Protein AF-A0A2I0K601-F1 (afdb_monomer)

InterPro domains:
  IPR025799 Protein arginine N-methyltransferase [PS51678] (1-122)
  IPR025799 Protein arginine N-methyltransferase [PTHR11006] (2-117)
  IPR029063 S-adenosyl-L-methionine-dependent methyltransferase superfamily [G3DSA:3.40.50.150] (1-112)
  IPR029063 S-adenosyl-L-methionine-dependent methyltransferase superfamily [SSF53335] (7-116)

Nearest PDB structures (foldseek):
  4c04-assembly1_A  TM=9.903E-01  e=2.722E-17  Mus musculus
  4c06-assembly1_A-2  TM=9.880E-01  e=5.691E-17  Mus musculus
  5lv4-assembly1_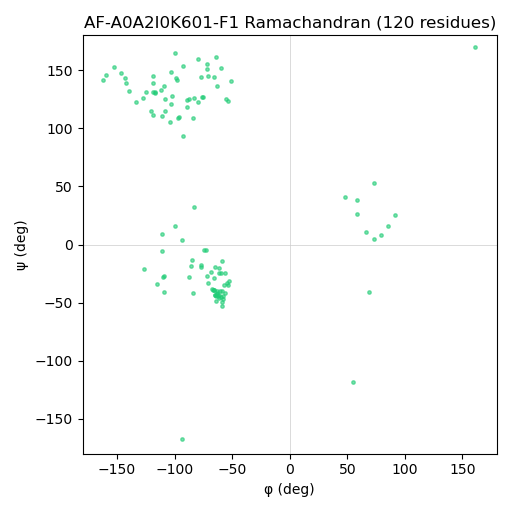A-2  TM=9.783E-01  e=5.691E-17  Mus musculus
  5wcf-assembly1_A  TM=9.892E-01  e=1.041E-16  Homo sapiens
  5lv5-assembly1_A  TM=9.827E-01  e=1.361E-16  Mus musculus

Radius of gyration: 14.57 Å; Cα contacts (8 Å, |Δi|>4): 232; chains: 1; bounding box: 30×32×50 Å

Structure (mmCIF, N/CA/C/O backbone):
data_AF-A0A2I0K601-F1
#
_entry.id   AF-A0A2I0K601-F1
#
loop_
_atom_site.group_PDB
_atom_site.id
_atom_site.type_symbol
_atom_site.label_atom_id
_atom_site.label_alt_id
_atom_site.label_comp_id
_atom_site.label_asym_id
_atom_site.label_entity_id
_atom_site.label_seq_id
_atom_site.pdbx_PDB_ins_code
_atom_site.Cartn_x
_atom_site.Cartn_y
_atom_site.Cartn_z
_atom_site.occupancy
_atom_site.B_iso_or_equiv
_atom_site.auth_seq_id
_atom_site.auth_comp_id
_atom_site.auth_asym_id
_atom_site.auth_atom_id
_atom_site.pdbx_PDB_model_num
ATOM 1 N N . MET A 1 1 ? -8.124 19.462 0.605 1.00 60.28 1 MET A N 1
ATOM 2 C CA . MET A 1 1 ? -7.322 18.505 -0.184 1.00 60.28 1 MET A CA 1
ATOM 3 C C . MET A 1 1 ? -8.154 18.131 -1.412 1.00 60.28 1 MET A C 1
ATOM 5 O O . MET A 1 1 ? -9.307 17.758 -1.230 1.00 60.28 1 MET A O 1
ATOM 9 N N . GLN A 1 2 ? -7.676 18.342 -2.644 1.00 75.69 2 GLN A N 1
ATOM 10 C CA . GLN A 1 2 ? -8.432 17.912 -3.837 1.00 75.69 2 GLN A CA 1
ATOM 11 C C . GLN A 1 2 ? -8.517 16.375 -3.852 1.00 75.69 2 GLN A C 1
ATOM 13 O O . GLN A 1 2 ? -7.579 15.718 -3.413 1.00 75.69 2 GLN A O 1
ATOM 18 N N . HIS A 1 3 ? -9.640 15.806 -4.308 1.00 87.25 3 HIS A N 1
ATOM 19 C CA . HIS A 1 3 ? -9.835 14.353 -4.490 1.00 87.25 3 HIS A CA 1
ATOM 20 C C . HIS A 1 3 ? -9.857 13.472 -3.223 1.00 87.25 3 HIS A C 1
ATOM 22 O O . HIS A 1 3 ? -9.914 12.249 -3.325 1.00 87.25 3 HIS A O 1
ATOM 28 N N . GLN A 1 4 ? -9.929 14.074 -2.032 1.00 90.50 4 GLN A N 1
ATOM 29 C CA . GLN A 1 4 ? -9.999 13.364 -0.746 1.00 90.50 4 GLN A CA 1
ATOM 30 C C . GLN A 1 4 ? -11.120 12.310 -0.673 1.00 90.50 4 GLN A C 1
ATOM 32 O O . GLN A 1 4 ? -10.966 11.277 -0.026 1.00 90.50 4 GLN A O 1
ATOM 37 N N . SER A 1 5 ? -12.235 12.537 -1.371 1.00 94.94 5 SER A N 1
ATOM 38 C CA . SER A 1 5 ? -13.389 11.632 -1.405 1.00 94.94 5 SER A CA 1
ATOM 39 C C . SER A 1 5 ? -13.088 10.237 -1.963 1.00 94.94 5 SER A C 1
ATOM 41 O O . SER A 1 5 ? -13.855 9.318 -1.698 1.00 94.94 5 SER A O 1
ATOM 43 N N . TYR A 1 6 ? -12.003 10.058 -2.725 1.00 95.12 6 TYR A N 1
ATOM 44 C CA . TYR A 1 6 ? -11.604 8.733 -3.212 1.00 95.12 6 TYR A CA 1
ATOM 45 C C . TYR A 1 6 ? -10.935 7.871 -2.135 1.00 95.12 6 TYR A C 1
ATOM 47 O O . TYR A 1 6 ? -10.877 6.657 -2.29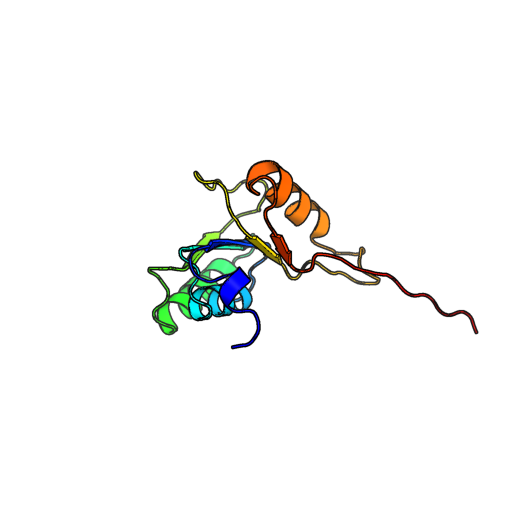8 1.00 95.12 6 TYR A O 1
ATOM 55 N N . ILE A 1 7 ? -10.461 8.479 -1.043 1.00 97.94 7 ILE A N 1
ATOM 56 C CA . ILE A 1 7 ? -9.734 7.799 0.037 1.00 97.94 7 ILE A CA 1
ATOM 57 C C . ILE A 1 7 ? -10.506 7.840 1.362 1.00 97.94 7 ILE A C 1
ATOM 59 O O . ILE A 1 7 ? -10.455 6.887 2.137 1.00 97.94 7 ILE A O 1
ATOM 63 N N . ALA A 1 8 ? -11.246 8.917 1.632 1.00 98.12 8 ALA A N 1
ATOM 64 C CA . ALA A 1 8 ? -11.975 9.081 2.884 1.00 98.12 8 ALA A CA 1
ATOM 65 C C . ALA A 1 8 ? -12.922 7.895 3.164 1.00 98.12 8 ALA A C 1
ATOM 67 O O . ALA A 1 8 ? -13.766 7.539 2.340 1.00 98.12 8 ALA A O 1
ATOM 68 N N . GLY A 1 9 ? -12.776 7.275 4.337 1.00 98.25 9 GLY A N 1
ATOM 69 C CA . GLY A 1 9 ? -13.554 6.116 4.776 1.00 98.25 9 GLY A CA 1
ATOM 70 C C . GLY A 1 9 ? -13.209 4.791 4.084 1.00 98.25 9 GLY A C 1
ATOM 71 O O . GLY A 1 9 ? -13.888 3.795 4.339 1.00 98.25 9 GLY A O 1
ATOM 72 N N . LYS A 1 10 ? -12.182 4.752 3.227 1.00 98.62 10 LYS A N 1
ATOM 73 C CA . LYS A 1 10 ? -11.768 3.562 2.468 1.00 98.62 10 LYS A CA 1
ATOM 74 C C . LYS A 1 10 ? -10.689 2.752 3.177 1.00 98.62 10 LYS A C 1
ATOM 76 O O . LYS A 1 10 ? -9.913 3.297 3.962 1.00 98.62 10 LYS A O 1
ATOM 81 N N . VAL A 1 11 ? -10.648 1.455 2.890 1.00 98.81 11 VAL A N 1
ATOM 82 C CA . VAL A 1 11 ? -9.532 0.572 3.245 1.00 98.81 11 VAL A CA 1
ATOM 83 C C . VAL A 1 11 ? -8.530 0.597 2.095 1.00 98.81 11 VAL A C 1
ATOM 85 O O . VAL A 1 11 ? -8.899 0.345 0.946 1.00 98.81 11 VAL A O 1
ATOM 88 N N . VAL A 1 12 ? -7.280 0.929 2.401 1.00 98.88 12 VAL A N 1
ATOM 89 C CA . VAL A 1 12 ? -6.209 1.131 1.420 1.00 98.88 12 VAL A CA 1
ATOM 90 C C . VAL A 1 12 ? -5.082 0.135 1.671 1.00 98.88 12 VAL A C 1
ATOM 92 O O . VAL A 1 12 ? -4.774 -0.160 2.825 1.00 98.88 12 VAL A O 1
ATOM 95 N N . VAL A 1 13 ? -4.434 -0.345 0.613 1.00 98.81 13 VAL A N 1
ATOM 96 C CA . VAL A 1 13 ? -3.122 -0.999 0.705 1.00 98.81 13 VAL A CA 1
ATOM 97 C C . VAL A 1 13 ? -2.085 -0.193 -0.073 1.00 98.81 13 VAL A C 1
ATOM 99 O O . VAL A 1 13 ? -2.330 0.207 -1.211 1.00 98.81 13 VAL A O 1
ATOM 102 N N . ASP A 1 14 ? -0.953 0.066 0.570 1.00 98.81 14 ASP A N 1
ATOM 103 C CA . ASP A 1 14 ? 0.229 0.728 0.025 1.00 98.81 14 ASP A CA 1
ATOM 104 C C . ASP A 1 14 ? 1.294 -0.342 -0.242 1.00 98.81 14 ASP A C 1
ATOM 106 O O . ASP A 1 14 ? 1.859 -0.920 0.691 1.00 98.81 14 ASP A O 1
ATOM 110 N N . VAL A 1 15 ? 1.484 -0.676 -1.519 1.00 98.62 15 VAL A N 1
ATOM 111 C CA . VAL A 1 15 ? 2.389 -1.744 -1.966 1.00 98.62 15 VAL A CA 1
ATOM 112 C C . VAL A 1 15 ? 3.783 -1.168 -2.188 1.00 98.62 15 VAL A C 1
ATOM 114 O O . VAL A 1 15 ? 3.959 -0.321 -3.064 1.00 98.62 15 VAL A O 1
ATOM 117 N N . GLY A 1 16 ? 4.762 -1.667 -1.429 1.00 98.19 16 GLY A N 1
ATOM 118 C CA . GLY A 1 16 ? 6.125 -1.135 -1.436 1.00 98.19 16 GLY A CA 1
ATOM 119 C C . GLY A 1 16 ? 6.184 0.205 -0.713 1.00 98.19 16 GLY A C 1
ATOM 120 O O . GLY A 1 16 ? 6.616 1.201 -1.286 1.00 98.19 16 GLY A O 1
ATOM 121 N N . CYS A 1 17 ? 5.684 0.254 0.526 1.00 98.38 17 CYS A N 1
ATOM 122 C CA . CYS A 1 17 ? 5.438 1.526 1.202 1.00 98.38 17 CYS A CA 1
ATOM 123 C C . CYS A 1 17 ? 6.715 2.333 1.483 1.00 98.38 17 CYS A C 1
ATOM 125 O O . CYS A 1 17 ? 6.630 3.537 1.748 1.00 98.38 17 CYS A O 1
ATOM 127 N N . GLY A 1 18 ? 7.897 1.704 1.472 1.00 98.31 18 GLY A N 1
ATOM 128 C CA . GLY A 1 18 ? 9.163 2.340 1.798 1.00 98.31 18 GLY A CA 1
ATOM 129 C C . GLY A 1 18 ? 9.088 2.987 3.176 1.00 98.31 18 GLY A C 1
ATOM 130 O O . GLY A 1 18 ? 8.804 2.335 4.173 1.00 98.31 18 GLY A O 1
ATOM 131 N N . THR A 1 19 ? 9.263 4.304 3.238 1.00 97.75 19 THR A N 1
ATOM 132 C CA . THR A 1 19 ? 9.145 5.082 4.485 1.00 97.75 19 THR A CA 1
ATOM 133 C C . THR A 1 19 ? 7.704 5.296 4.971 1.00 97.75 19 THR A C 1
ATOM 135 O O . THR A 1 19 ? 7.504 5.878 6.036 1.00 97.75 19 TH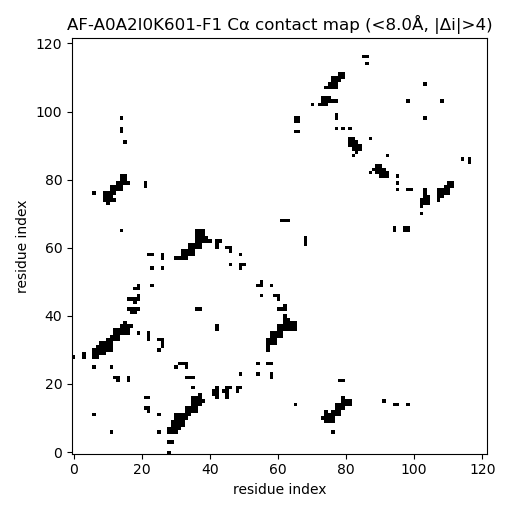R A O 1
ATOM 138 N N . GLY A 1 20 ? 6.698 4.861 4.210 1.00 98.19 20 GLY A N 1
ATOM 139 C CA . GLY A 1 20 ? 5.277 4.987 4.540 1.00 98.19 20 GLY A CA 1
ATOM 140 C C . GLY A 1 20 ? 4.646 6.325 4.142 1.00 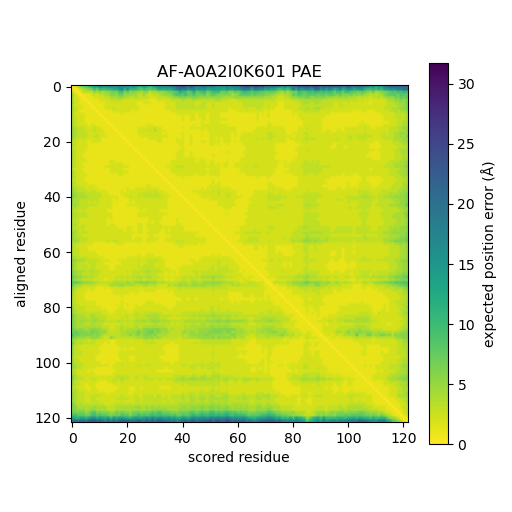98.19 20 GLY A C 1
ATOM 141 O O . GLY A 1 20 ? 3.572 6.665 4.634 1.00 98.19 20 GLY A O 1
ATOM 142 N N . ILE A 1 21 ? 5.283 7.115 3.271 1.00 98.44 21 ILE A N 1
ATOM 143 C CA . ILE A 1 21 ? 4.789 8.457 2.919 1.00 98.44 21 ILE A CA 1
ATOM 144 C C . ILE A 1 21 ? 3.401 8.433 2.258 1.00 98.44 21 ILE A C 1
ATOM 146 O O . ILE A 1 21 ? 2.525 9.213 2.636 1.00 98.44 21 ILE A O 1
ATOM 150 N N . LEU A 1 22 ? 3.166 7.508 1.321 1.00 98.38 22 LEU A N 1
ATOM 151 C CA . LEU A 1 22 ? 1.868 7.353 0.656 1.00 98.38 22 LEU A CA 1
ATOM 152 C C . LEU A 1 22 ? 0.806 6.856 1.640 1.00 98.38 22 LEU A C 1
ATOM 154 O O . LEU A 1 22 ? -0.321 7.361 1.645 1.00 98.38 22 LEU A O 1
ATOM 158 N N . SER A 1 23 ? 1.188 5.948 2.538 1.00 98.69 23 SER A N 1
ATOM 159 C CA . SER A 1 23 ? 0.334 5.501 3.636 1.00 98.69 23 SER A CA 1
ATOM 160 C C . SER A 1 23 ? -0.118 6.642 4.551 1.00 98.69 23 SER A C 1
ATOM 162 O O . SER A 1 23 ? -1.301 6.744 4.884 1.00 98.69 23 SER A O 1
ATOM 164 N N . ILE A 1 24 ? 0.797 7.545 4.915 1.00 98.44 24 ILE A N 1
ATOM 165 C CA . ILE A 1 24 ? 0.499 8.727 5.735 1.00 98.44 24 ILE A CA 1
ATOM 166 C C . ILE A 1 24 ? -0.440 9.677 4.996 1.00 98.44 24 ILE A C 1
ATOM 168 O O . ILE A 1 24 ? -1.410 10.148 5.587 1.00 98.44 24 ILE A O 1
ATOM 172 N N . PHE A 1 25 ? -0.211 9.923 3.704 1.00 97.94 25 PHE A N 1
ATOM 173 C CA . PHE A 1 25 ? -1.122 10.741 2.900 1.00 97.94 25 PHE A CA 1
ATOM 174 C C . PHE A 1 25 ? -2.525 10.139 2.830 1.00 97.94 25 PHE A C 1
ATOM 176 O O . PHE A 1 25 ? -3.507 10.871 2.960 1.00 97.94 25 PHE A O 1
ATOM 183 N N . CYS A 1 26 ? -2.643 8.817 2.700 1.00 98.31 26 CYS A N 1
ATOM 184 C CA . CYS A 1 26 ? -3.942 8.150 2.711 1.00 98.31 26 CYS A CA 1
ATOM 185 C C . CYS A 1 26 ? -4.645 8.287 4.069 1.00 98.31 26 CYS A C 1
ATOM 187 O O . CYS A 1 26 ? -5.832 8.618 4.121 1.00 98.31 26 CYS A O 1
ATOM 189 N N . ALA A 1 27 ? -3.915 8.107 5.172 1.00 98.31 27 ALA A N 1
ATOM 190 C CA . ALA A 1 27 ? -4.457 8.293 6.515 1.00 98.31 27 ALA A CA 1
ATOM 191 C C . ALA A 1 27 ? -4.906 9.746 6.759 1.00 98.31 27 ALA A C 1
ATOM 193 O O . ALA A 1 27 ? -6.020 9.979 7.223 1.00 98.31 27 ALA A O 1
ATOM 194 N N . GLN A 1 28 ? -4.103 10.736 6.356 1.00 97.00 28 GLN A N 1
ATOM 195 C CA . GLN A 1 28 ? -4.453 12.162 6.439 1.00 97.00 28 GLN A CA 1
ATOM 196 C C . GLN A 1 28 ? -5.627 12.549 5.528 1.00 97.00 28 GLN A C 1
ATOM 198 O O . GLN A 1 28 ? -6.393 13.458 5.851 1.00 97.00 28 GLN A O 1
ATOM 203 N N . ALA A 1 29 ? -5.811 11.848 4.406 1.00 97.56 29 ALA A N 1
ATOM 204 C CA . ALA A 1 29 ? -6.991 11.979 3.556 1.00 97.56 29 ALA A CA 1
ATOM 205 C C . ALA A 1 29 ? -8.255 11.355 4.188 1.00 97.56 29 ALA A C 1
ATOM 207 O O . ALA A 1 29 ? -9.357 11.528 3.662 1.00 97.56 29 ALA A O 1
ATOM 208 N N . GLY A 1 30 ? -8.132 10.695 5.342 1.00 97.75 30 GLY A N 1
ATOM 209 C CA . GLY A 1 30 ? -9.239 10.123 6.099 1.00 97.75 30 GLY A CA 1
ATOM 210 C C . GLY A 1 30 ? -9.537 8.670 5.748 1.00 97.75 30 GLY A C 1
ATOM 211 O O . GLY A 1 30 ? -10.685 8.252 5.901 1.00 97.75 30 GLY A O 1
ATOM 212 N N . ALA A 1 31 ? -8.558 7.909 5.245 1.00 98.50 31 ALA A N 1
ATOM 213 C CA . ALA A 1 31 ? -8.701 6.463 5.087 1.00 98.50 31 ALA A CA 1
ATOM 214 C C . ALA A 1 31 ? -9.182 5.824 6.399 1.00 98.50 31 ALA A C 1
ATOM 216 O O . ALA A 1 31 ? 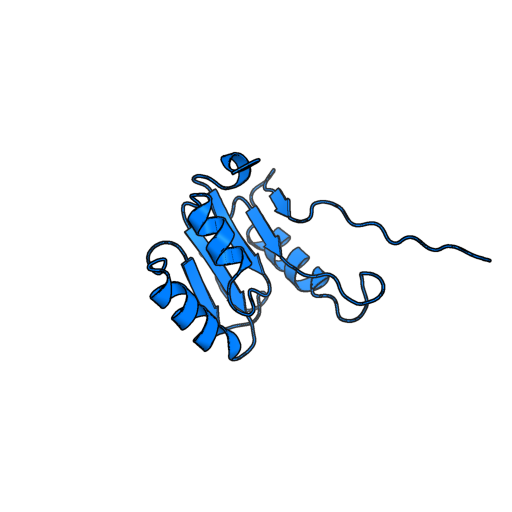-8.740 6.189 7.485 1.00 98.50 31 ALA A O 1
ATOM 217 N N . LYS A 1 32 ? -10.081 4.843 6.295 1.00 98.44 32 LYS A N 1
ATOM 218 C CA . LYS A 1 32 ? -10.530 4.051 7.448 1.00 98.44 32 LYS A CA 1
ATOM 219 C C . LYS A 1 32 ? -9.380 3.215 8.007 1.00 98.44 32 LYS A C 1
ATOM 221 O O . LYS A 1 32 ? -9.291 3.016 9.215 1.00 98.44 32 LYS A O 1
ATOM 226 N N . ARG A 1 33 ? -8.553 2.676 7.110 1.00 98.69 33 ARG A N 1
ATOM 227 C CA . ARG A 1 33 ? -7.389 1.849 7.418 1.00 98.69 33 ARG A CA 1
ATOM 228 C C . ARG A 1 33 ? -6.432 1.850 6.239 1.00 98.69 33 ARG A C 1
ATOM 230 O O . ARG A 1 33 ? -6.882 1.866 5.094 1.00 98.69 33 ARG A O 1
ATOM 237 N N . VAL A 1 34 ? -5.140 1.790 6.527 1.00 98.81 34 VAL A N 1
ATOM 238 C CA . VAL A 1 34 ? -4.086 1.632 5.529 1.00 98.81 34 VAL A CA 1
ATOM 239 C C . VAL A 1 34 ? -3.198 0.459 5.920 1.00 98.81 34 VAL A C 1
ATOM 241 O O . VAL A 1 34 ? -2.676 0.431 7.030 1.00 98.81 34 VAL A O 1
ATOM 244 N N . TYR A 1 35 ? -3.016 -0.494 5.015 1.00 98.88 35 TYR A N 1
ATOM 245 C CA . TYR A 1 35 ? -2.016 -1.549 5.130 1.00 98.88 35 TYR A CA 1
ATOM 246 C C . TYR A 1 35 ? -0.772 -1.135 4.353 1.00 98.88 35 TYR A C 1
ATOM 248 O O . TYR A 1 35 ? -0.809 -1.067 3.129 1.00 98.88 35 TYR A O 1
ATOM 256 N N . ALA A 1 36 ? 0.309 -0.834 5.059 1.00 98.75 36 ALA A N 1
ATOM 257 C CA . ALA A 1 36 ? 1.580 -0.432 4.476 1.00 98.75 36 ALA A CA 1
ATOM 258 C C . ALA A 1 36 ? 2.491 -1.658 4.390 1.00 98.75 36 ALA A C 1
ATOM 260 O O . ALA A 1 36 ? 2.911 -2.171 5.427 1.00 98.75 36 ALA A O 1
ATOM 261 N N . VAL A 1 37 ? 2.748 -2.171 3.187 1.00 98.75 37 VAL A N 1
ATOM 262 C CA . VAL A 1 37 ? 3.511 -3.412 2.993 1.00 98.75 37 VAL A CA 1
ATOM 263 C C . VAL A 1 37 ? 4.880 -3.090 2.415 1.00 98.75 37 VAL A C 1
ATOM 265 O O . VAL A 1 37 ? 4.969 -2.485 1.347 1.00 98.75 37 VAL A O 1
ATOM 268 N N . ASP A 1 38 ? 5.941 -3.542 3.077 1.00 98.62 38 ASP A N 1
ATOM 269 C CA . ASP A 1 38 ? 7.299 -3.481 2.537 1.00 98.62 38 ASP A CA 1
ATOM 270 C C . ASP A 1 38 ? 8.083 -4.737 2.915 1.00 98.62 38 ASP A C 1
ATOM 272 O O . ASP A 1 38 ? 7.987 -5.235 4.037 1.00 98.62 38 ASP A O 1
ATOM 276 N N . ALA A 1 39 ? 8.854 -5.258 1.962 1.00 98.00 39 ALA A N 1
ATOM 277 C CA . ALA A 1 39 ? 9.628 -6.482 2.132 1.00 98.00 39 ALA A CA 1
ATOM 278 C C . ALA A 1 39 ? 10.994 -6.254 2.789 1.00 98.00 39 ALA A C 1
ATOM 280 O O . ALA A 1 39 ? 11.652 -7.225 3.158 1.00 98.00 39 ALA A O 1
ATOM 281 N N . SER A 1 40 ? 11.446 -5.004 2.872 1.00 98.00 40 SER A N 1
ATOM 282 C CA . SER A 1 40 ? 12.749 -4.647 3.414 1.00 98.00 40 SER A CA 1
ATOM 283 C C . SER A 1 40 ? 12.653 -4.149 4.854 1.00 98.00 40 SER A C 1
ATOM 285 O O . SER A 1 40 ? 11.595 -3.729 5.330 1.00 98.00 40 SER A O 1
ATOM 287 N N . ASP A 1 41 ? 13.803 -4.104 5.530 1.00 98.06 41 ASP A N 1
ATOM 288 C CA . ASP A 1 41 ? 13.902 -3.631 6.913 1.00 98.06 41 ASP A CA 1
ATOM 289 C C . ASP A 1 41 ? 13.423 -2.182 7.101 1.00 98.06 41 ASP A C 1
ATOM 291 O O . ASP A 1 41 ? 13.142 -1.790 8.234 1.00 98.06 41 ASP A O 1
ATOM 295 N N . ILE A 1 42 ? 13.252 -1.408 6.015 1.00 98.19 42 ILE A N 1
ATOM 296 C CA . ILE A 1 42 ? 12.675 -0.057 6.056 1.00 98.19 42 ILE A CA 1
ATOM 297 C C . ILE A 1 42 ? 11.286 -0.036 6.704 1.00 98.19 42 ILE A C 1
ATOM 299 O O . ILE A 1 42 ? 10.898 0.986 7.266 1.00 98.19 42 ILE A O 1
ATOM 303 N N . ALA A 1 43 ? 10.559 -1.161 6.687 1.00 98.00 43 ALA A N 1
ATOM 304 C CA . ALA A 1 43 ? 9.278 -1.318 7.365 1.00 98.00 43 ALA A CA 1
ATOM 305 C C . ALA A 1 43 ? 9.372 -0.979 8.865 1.00 98.00 43 ALA A C 1
ATOM 307 O O . ALA A 1 43 ? 8.432 -0.432 9.448 1.00 98.00 43 ALA A O 1
ATOM 308 N N . VAL A 1 44 ? 10.519 -1.245 9.501 1.00 98.19 44 VAL A N 1
ATOM 309 C CA . VAL A 1 44 ? 10.755 -0.878 10.903 1.00 98.19 44 VAL A CA 1
ATOM 310 C C . VAL A 1 44 ? 10.742 0.643 11.055 1.00 98.19 44 VAL A C 1
ATOM 312 O O . VAL A 1 44 ? 10.028 1.169 11.908 1.00 98.19 44 VAL A O 1
ATOM 315 N N . GLN A 1 45 ? 11.468 1.364 10.199 1.00 98.44 45 GLN A N 1
ATOM 316 C CA . GLN A 1 45 ? 11.482 2.826 10.196 1.00 98.44 45 GLN A CA 1
ATOM 317 C C . GLN A 1 45 ? 10.126 3.403 9.781 1.00 98.44 45 GLN A C 1
ATOM 319 O O . GLN A 1 45 ? 9.686 4.371 10.392 1.00 98.44 45 GLN A O 1
ATOM 324 N N . ALA A 1 46 ? 9.432 2.808 8.808 1.00 98.62 46 ALA A N 1
ATOM 325 C CA . ALA A 1 46 ? 8.089 3.223 8.407 1.00 98.62 46 ALA A CA 1
ATOM 326 C C . ALA A 1 46 ? 7.119 3.196 9.595 1.00 98.62 46 ALA A C 1
ATOM 328 O O . ALA A 1 46 ? 6.363 4.143 9.807 1.00 98.62 46 ALA A O 1
ATOM 329 N N . ASN A 1 47 ? 7.198 2.155 10.431 1.00 98.38 47 ASN A N 1
ATOM 330 C CA . ASN A 1 47 ? 6.400 2.058 11.649 1.00 98.38 47 ASN A CA 1
ATOM 331 C C . ASN A 1 47 ? 6.739 3.173 12.656 1.00 98.38 47 ASN A C 1
ATOM 333 O O . ASN A 1 47 ? 5.842 3.765 13.253 1.00 98.38 47 ASN A O 1
ATOM 337 N N . GLU A 1 48 ? 8.018 3.524 12.813 1.00 98.56 48 GLU A N 1
ATOM 338 C CA . GLU A 1 48 ? 8.421 4.659 13.654 1.00 98.56 48 GLU A CA 1
ATOM 339 C C . GLU A 1 48 ? 7.931 6.004 13.097 1.00 98.56 48 GLU A C 1
ATOM 341 O O . GLU A 1 48 ? 7.455 6.847 13.860 1.00 98.56 48 GLU A O 1
ATOM 346 N N . VAL A 1 49 ? 7.956 6.199 11.774 1.00 98.56 49 VAL A N 1
ATOM 347 C CA . VAL A 1 49 ? 7.401 7.402 11.131 1.00 98.56 49 VAL A CA 1
ATOM 348 C C . VAL A 1 49 ? 5.886 7.480 11.352 1.00 98.56 49 VAL A C 1
ATOM 350 O O . VAL A 1 49 ? 5.378 8.540 11.722 1.00 98.56 49 VAL A O 1
ATOM 353 N N . VAL A 1 50 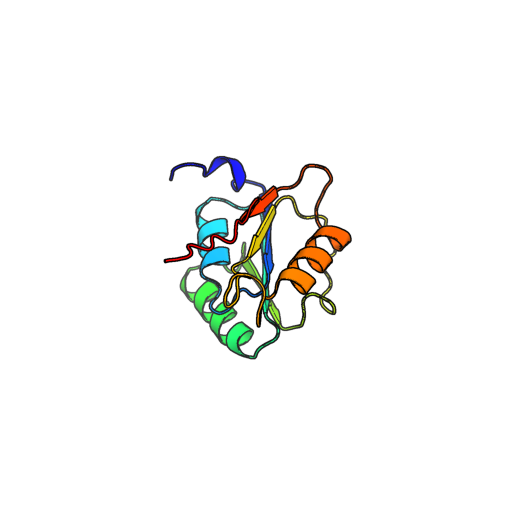? 5.154 6.374 11.193 1.00 98.62 50 VAL A N 1
ATOM 354 C CA . VAL A 1 50 ? 3.706 6.300 11.468 1.00 98.62 50 VAL A CA 1
ATOM 355 C C . VAL A 1 50 ? 3.397 6.681 12.918 1.00 98.62 50 VAL A C 1
ATOM 357 O O . VAL A 1 50 ? 2.521 7.518 13.161 1.00 98.62 50 VAL A O 1
ATOM 360 N N . LYS A 1 51 ? 4.145 6.127 13.882 1.00 98.44 51 LYS A N 1
ATOM 361 C CA . LYS A 1 51 ? 4.001 6.452 15.310 1.00 98.44 51 LYS A CA 1
ATOM 362 C C . LYS A 1 51 ? 4.287 7.921 15.594 1.00 98.44 51 LYS A C 1
ATOM 364 O O . LYS A 1 51 ? 3.495 8.566 16.275 1.00 98.44 51 LYS A O 1
ATOM 369 N N . ALA A 1 52 ? 5.370 8.469 15.042 1.00 98.38 52 ALA A N 1
ATOM 370 C CA . ALA A 1 52 ? 5.744 9.872 15.222 1.00 98.38 52 ALA A CA 1
ATOM 371 C C . ALA A 1 52 ? 4.679 10.849 14.687 1.00 98.38 52 ALA A C 1
ATOM 373 O O . ALA A 1 52 ? 4.583 11.979 15.163 1.00 98.38 52 ALA A O 1
ATOM 374 N N . ASN A 1 53 ? 3.855 10.409 13.731 1.00 98.25 53 ASN A N 1
ATOM 375 C CA . ASN A 1 53 ? 2.738 11.178 13.183 1.00 98.25 53 ASN A CA 1
ATOM 376 C C . ASN A 1 53 ? 1.391 10.907 13.882 1.00 98.25 53 ASN A C 1
ATOM 378 O O . ASN A 1 53 ? 0.383 11.479 13.476 1.00 98.25 53 ASN A O 1
ATOM 382 N N . ASN A 1 54 ? 1.355 10.086 14.940 1.00 98.31 54 ASN A N 1
ATOM 383 C CA . ASN A 1 54 ? 0.139 9.671 15.654 1.00 98.31 54 ASN A CA 1
ATOM 384 C C . ASN A 1 54 ? -0.891 8.956 14.758 1.00 98.31 54 ASN A C 1
ATOM 386 O O . ASN A 1 54 ? -2.094 9.164 14.895 1.00 98.31 54 ASN A O 1
ATOM 390 N N . LEU A 1 55 ? -0.424 8.122 13.822 1.00 98.50 55 LEU A N 1
ATOM 391 C CA . LEU A 1 55 ? -1.280 7.430 12.847 1.00 98.50 55 LEU A CA 1
ATOM 392 C C . LEU A 1 55 ? -1.367 5.912 13.061 1.00 98.50 55 LEU A C 1
ATOM 394 O O . LEU A 1 55 ? -1.951 5.216 12.232 1.00 98.50 55 LEU A O 1
ATOM 398 N N . SER A 1 56 ? -0.833 5.396 14.172 1.00 98.12 56 SER A N 1
ATOM 399 C CA . SER A 1 56 ? -0.772 3.957 14.477 1.00 98.12 56 SER A CA 1
ATOM 400 C C . SER A 1 56 ? -2.137 3.263 14.544 1.00 98.12 56 SER A C 1
ATOM 402 O O . SER A 1 56 ? -2.218 2.061 14.318 1.00 98.12 56 SER A O 1
ATOM 404 N N . ASP A 1 57 ? -3.213 4.003 14.826 1.00 98.00 57 ASP A N 1
ATOM 405 C CA . ASP A 1 57 ? -4.578 3.453 14.846 1.00 98.00 57 ASP A CA 1
ATOM 406 C C . ASP A 1 57 ? -5.156 3.249 13.434 1.00 98.00 57 ASP A C 1
ATOM 408 O O . ASP A 1 57 ? -6.124 2.511 13.245 1.00 98.00 57 ASP A O 1
ATOM 412 N N . THR A 1 58 ? -4.580 3.922 12.432 1.00 98.56 58 THR A N 1
ATOM 413 C CA . THR A 1 58 ? -5.062 3.919 11.042 1.00 98.56 58 THR A CA 1
ATOM 414 C C . THR A 1 58 ? -4.130 3.148 10.112 1.00 98.56 58 THR A C 1
ATOM 416 O O . THR A 1 58 ? -4.613 2.423 9.242 1.00 98.56 58 THR A O 1
ATOM 419 N N . VAL A 1 59 ? -2.812 3.292 10.276 1.00 98.75 59 VAL A N 1
ATOM 420 C CA . VAL A 1 59 ? -1.798 2.677 9.409 1.00 98.75 59 VAL A CA 1
ATOM 421 C C . VAL A 1 59 ? -1.181 1.465 10.101 1.00 98.75 59 VAL A C 1
ATOM 423 O O . VAL A 1 59 ? -0.579 1.583 11.165 1.00 98.75 59 VAL A O 1
ATOM 426 N N . ILE A 1 60 ? -1.298 0.303 9.465 1.00 98.69 60 ILE A N 1
ATOM 427 C CA . ILE A 1 60 ? -0.729 -0.968 9.911 1.00 98.69 60 ILE A CA 1
ATOM 428 C C . ILE A 1 60 ? 0.428 -1.310 8.980 1.00 98.69 60 ILE A C 1
ATOM 430 O O . ILE A 1 60 ? 0.212 -1.564 7.797 1.00 98.69 60 ILE A O 1
ATOM 434 N N . VAL A 1 61 ? 1.646 -1.334 9.518 1.00 98.69 61 VAL A N 1
ATOM 435 C CA . VAL A 1 61 ? 2.838 -1.715 8.754 1.00 98.69 61 VAL A CA 1
ATOM 436 C C . VAL A 1 61 ? 3.030 -3.230 8.804 1.00 98.69 61 VAL A C 1
ATOM 438 O O . VAL A 1 61 ? 3.107 -3.816 9.885 1.00 98.69 61 VAL A O 1
ATOM 441 N N . LEU A 1 62 ? 3.116 -3.857 7.634 1.00 98.56 62 LEU A N 1
ATOM 442 C CA . LEU A 1 62 ? 3.361 -5.280 7.439 1.00 98.56 62 LEU A CA 1
ATOM 443 C C . LEU A 1 62 ? 4.753 -5.460 6.825 1.00 98.56 62 LEU A C 1
ATOM 445 O O . LEU A 1 62 ? 4.981 -5.104 5.670 1.00 98.56 62 LEU A O 1
ATOM 449 N N . HIS A 1 63 ? 5.679 -6.017 7.605 1.00 98.50 63 HIS A N 1
ATOM 450 C CA . HIS A 1 63 ? 7.017 -6.349 7.121 1.00 98.50 63 HIS A CA 1
ATOM 451 C C . HIS A 1 63 ? 6.986 -7.716 6.428 1.00 98.50 63 HIS A C 1
ATOM 453 O O . HIS A 1 63 ? 6.828 -8.749 7.081 1.00 98.50 63 HIS A O 1
ATOM 459 N N . GLY A 1 64 ? 7.112 -7.716 5.106 1.00 98.31 64 GLY A N 1
ATOM 460 C CA . GLY A 1 64 ? 7.106 -8.914 4.280 1.00 98.31 64 GLY A CA 1
ATOM 461 C C . GLY A 1 64 ? 6.797 -8.607 2.819 1.00 98.31 64 GLY A C 1
ATOM 462 O O . GLY A 1 64 ? 6.411 -7.497 2.455 1.00 98.31 64 GLY A O 1
ATOM 463 N N . ARG A 1 65 ? 6.969 -9.610 1.958 1.00 98.12 65 ARG A N 1
ATOM 464 C CA . ARG A 1 65 ? 6.588 -9.491 0.549 1.00 98.12 65 ARG A CA 1
ATOM 465 C C . ARG A 1 65 ? 5.070 -9.480 0.422 1.00 98.12 65 ARG A C 1
ATOM 467 O O . ARG A 1 65 ? 4.386 -10.208 1.140 1.00 98.12 65 ARG A O 1
ATOM 474 N N . VAL A 1 66 ? 4.551 -8.711 -0.531 1.00 98.12 66 VAL A N 1
ATOM 475 C CA . VAL A 1 66 ? 3.111 -8.650 -0.832 1.00 98.12 66 VAL A CA 1
ATOM 476 C C . VAL A 1 66 ? 2.535 -10.038 -1.093 1.00 98.12 66 VAL A C 1
ATOM 478 O O . VAL A 1 66 ? 1.406 -10.318 -0.715 1.00 98.12 66 VAL A O 1
ATOM 481 N N . GLU A 1 67 ? 3.318 -10.915 -1.708 1.00 98.12 67 GLU A N 1
ATOM 482 C CA . GLU A 1 67 ? 2.967 -12.293 -2.030 1.00 98.12 67 GLU A CA 1
ATOM 483 C C . GLU A 1 67 ? 2.831 -13.196 -0.792 1.00 98.12 67 GLU A C 1
ATOM 485 O O . GLU A 1 67 ? 2.116 -14.190 -0.861 1.00 98.12 67 GLU A O 1
ATOM 490 N N . ASP A 1 68 ? 3.467 -12.847 0.332 1.00 97.88 68 ASP A N 1
ATOM 491 C CA . ASP A 1 68 ? 3.534 -13.690 1.536 1.00 97.88 68 ASP A CA 1
ATOM 492 C C . ASP A 1 68 ? 2.698 -13.152 2.705 1.00 97.88 68 ASP A C 1
ATOM 494 O O . ASP A 1 68 ? 2.282 -13.919 3.573 1.00 97.88 68 ASP A O 1
ATOM 498 N N . VAL A 1 69 ? 2.481 -11.834 2.773 1.00 97.81 69 VAL A N 1
ATOM 499 C CA . VAL A 1 69 ? 1.659 -11.240 3.835 1.00 97.81 69 VAL A CA 1
ATOM 500 C C . VAL A 1 69 ? 0.183 -11.565 3.624 1.00 97.81 69 VAL A C 1
ATOM 502 O O . VAL A 1 69 ? -0.270 -11.800 2.501 1.00 97.81 69 VAL A O 1
ATOM 505 N N . GLU A 1 70 ? -0.580 -11.541 4.714 1.00 97.00 70 GLU A N 1
ATOM 506 C CA . GLU A 1 70 ? -2.022 -11.769 4.699 1.00 97.00 70 GLU A CA 1
ATOM 507 C C . GLU A 1 70 ? -2.775 -10.543 5.209 1.00 97.00 70 GLU A C 1
ATOM 509 O O . GLU A 1 70 ? -2.485 -10.005 6.281 1.00 97.00 70 GLU A O 1
ATOM 514 N N . ILE A 1 71 ? -3.785 -10.137 4.443 1.00 97.19 71 ILE A N 1
ATOM 515 C CA . ILE A 1 71 ? -4.762 -9.118 4.817 1.00 97.19 71 ILE A CA 1
ATOM 516 C C . ILE A 1 71 ? -6.127 -9.808 4.806 1.00 97.19 71 ILE A C 1
ATOM 518 O O . ILE A 1 71 ? -6.631 -10.196 3.757 1.00 97.19 71 ILE A O 1
ATOM 522 N N . ASN A 1 72 ? -6.725 -9.975 5.987 1.00 95.12 72 ASN A N 1
ATOM 523 C CA . ASN A 1 72 ? -7.994 -10.695 6.170 1.00 95.12 72 ASN A CA 1
ATOM 524 C C . ASN A 1 72 ? -9.235 -9.821 5.880 1.00 95.12 72 ASN A C 1
ATOM 526 O O . ASN A 1 72 ? -10.268 -9.969 6.532 1.00 95.12 72 ASN A O 1
ATOM 530 N N . GLU A 1 73 ? -9.132 -8.873 4.949 1.00 97.38 73 GLU A N 1
ATOM 531 C CA . GLU A 1 73 ? -10.248 -8.065 4.451 1.00 97.38 73 GLU A CA 1
ATOM 532 C C . GLU A 1 73 ? -9.975 -7.592 3.016 1.00 97.38 73 GLU A C 1
ATOM 534 O O . GLU A 1 73 ? -8.825 -7.436 2.612 1.00 97.38 73 GLU A O 1
ATOM 539 N N . GLU A 1 74 ? -11.031 -7.353 2.238 1.00 98.19 74 GLU A N 1
ATOM 540 C CA . GLU A 1 74 ? -10.891 -6.752 0.910 1.00 98.19 74 GLU A CA 1
ATOM 541 C C . GLU A 1 74 ? -10.641 -5.238 1.014 1.00 98.19 74 GLU A C 1
ATOM 543 O O . GLU A 1 74 ? -11.249 -4.539 1.836 1.00 98.19 74 GLU A O 1
ATOM 548 N N . VAL A 1 75 ? -9.820 -4.703 0.112 1.00 98.62 75 VAL A N 1
ATOM 549 C CA . VAL A 1 75 ? -9.437 -3.288 0.061 1.00 98.62 75 VAL A CA 1
ATOM 550 C C . VAL A 1 75 ? -10.187 -2.543 -1.042 1.00 98.62 75 VAL A C 1
ATOM 552 O O . VAL A 1 75 ? -10.532 -3.096 -2.086 1.00 98.62 75 VAL A O 1
ATOM 555 N N . ASP A 1 76 ? -10.457 -1.262 -0.813 1.00 98.75 76 ASP A N 1
ATOM 556 C CA . ASP A 1 76 ? -11.124 -0.397 -1.789 1.00 98.75 76 ASP A CA 1
ATOM 557 C C . ASP A 1 76 ? -10.127 0.261 -2.755 1.00 98.75 76 ASP A C 1
ATOM 559 O O . ASP A 1 76 ? -10.497 0.617 -3.876 1.00 98.75 76 ASP A O 1
ATOM 563 N N . VAL A 1 77 ? -8.885 0.471 -2.302 1.00 98.75 77 VAL A N 1
ATOM 564 C CA . VAL A 1 77 ? -7.843 1.188 -3.045 1.00 98.75 77 VAL A CA 1
ATOM 565 C C . VAL A 1 77 ? -6.495 0.492 -2.880 1.00 98.75 77 VAL A C 1
ATOM 567 O O . VAL A 1 77 ? -6.076 0.202 -1.761 1.00 98.75 77 VAL A O 1
ATOM 570 N N . ILE A 1 78 ? -5.792 0.284 -3.989 1.00 98.81 78 ILE A N 1
ATOM 571 C CA . ILE A 1 78 ? -4.356 0.001 -4.013 1.00 98.81 78 ILE A CA 1
ATOM 572 C C . ILE A 1 78 ? -3.640 1.280 -4.424 1.00 98.81 78 ILE A C 1
ATOM 574 O O . ILE A 1 78 ? -3.967 1.874 -5.452 1.00 98.81 78 ILE A O 1
ATOM 578 N N . ILE A 1 79 ? -2.653 1.693 -3.642 1.00 98.62 79 ILE A N 1
ATOM 579 C CA . ILE A 1 79 ? -1.727 2.764 -3.993 1.00 98.62 79 ILE A CA 1
ATOM 580 C C . ILE A 1 79 ? -0.315 2.188 -4.030 1.00 98.62 79 ILE A C 1
ATOM 582 O O . ILE A 1 79 ? 0.025 1.324 -3.226 1.00 98.62 79 ILE A O 1
ATOM 586 N N . SER A 1 80 ? 0.487 2.594 -5.008 1.00 98.50 80 SER A N 1
ATOM 587 C CA . SER A 1 80 ? 1.874 2.147 -5.091 1.00 98.50 80 SER A CA 1
ATOM 588 C C . SER A 1 80 ? 2.683 3.052 -6.005 1.00 98.50 80 SER A C 1
ATOM 590 O O . SER A 1 80 ? 2.208 3.488 -7.058 1.00 98.50 80 SER A O 1
ATOM 592 N N . GLU A 1 81 ? 3.922 3.296 -5.607 1.00 98.06 81 GLU A N 1
ATOM 593 C CA . GLU A 1 81 ? 4.973 3.772 -6.493 1.00 98.06 81 GLU A CA 1
ATOM 594 C C . GLU A 1 81 ? 5.709 2.529 -7.007 1.00 98.06 81 GLU A C 1
ATOM 596 O O . GLU A 1 81 ? 6.552 1.963 -6.322 1.00 98.06 81 GLU A O 1
ATOM 601 N N . TRP A 1 82 ? 5.295 2.026 -8.171 1.00 97.69 82 TRP A N 1
ATOM 602 C CA . TRP A 1 82 ? 5.796 0.758 -8.710 1.00 97.69 82 TRP A CA 1
ATOM 603 C C . TRP A 1 82 ? 6.674 0.931 -9.946 1.00 97.69 82 TRP A C 1
ATOM 605 O O . TRP A 1 82 ? 7.175 -0.067 -10.473 1.00 97.69 82 TRP A O 1
ATOM 615 N N . MET A 1 83 ? 6.797 2.152 -10.468 1.00 98.12 83 MET A N 1
ATOM 616 C CA . MET A 1 83 ? 7.331 2.399 -11.799 1.00 98.12 83 MET A CA 1
ATOM 617 C C . MET A 1 83 ? 8.855 2.333 -11.787 1.00 98.12 83 MET A C 1
ATOM 619 O O . MET A 1 83 ? 9.528 3.097 -11.107 1.00 98.12 83 MET A O 1
ATOM 623 N N . GLY A 1 84 ? 9.400 1.449 -12.616 1.00 95.62 84 GLY A N 1
ATOM 624 C CA . GLY A 1 84 ? 10.838 1.332 -12.809 1.00 95.62 84 GLY A CA 1
ATOM 625 C C . GLY A 1 84 ? 11.356 2.158 -13.989 1.00 95.62 84 GLY A C 1
ATOM 626 O O . GLY A 1 84 ? 10.646 2.973 -14.592 1.00 95.62 84 GLY A O 1
ATOM 627 N N . TYR A 1 85 ? 12.603 1.906 -14.385 1.00 95.38 85 TYR A N 1
ATOM 628 C CA . TYR A 1 85 ? 13.176 2.523 -15.580 1.00 95.38 85 TYR A CA 1
ATOM 629 C C . TYR A 1 85 ? 12.419 2.084 -16.835 1.00 95.38 85 TYR A C 1
ATOM 631 O O . TYR A 1 85 ? 12.081 0.912 -17.011 1.00 95.38 85 TYR A O 1
ATOM 639 N N . MET A 1 86 ? 12.139 3.045 -17.722 1.00 95.00 86 MET A N 1
ATOM 640 C CA . MET A 1 86 ? 11.256 2.836 -18.876 1.00 95.00 86 MET A CA 1
ATOM 641 C C . MET A 1 86 ? 9.945 2.134 -18.470 1.00 95.00 86 MET A C 1
ATOM 643 O O . MET A 1 86 ? 9.471 1.231 -19.157 1.00 95.00 86 MET A O 1
ATOM 647 N N . LEU A 1 87 ? 9.396 2.539 -17.317 1.00 95.19 87 LEU A N 1
ATOM 648 C CA . LEU A 1 87 ? 8.205 2.015 -16.641 1.00 95.19 87 LEU A CA 1
ATOM 649 C C . LEU A 1 87 ? 8.338 0.601 -16.056 1.00 95.19 87 LEU A C 1
ATOM 651 O O . LEU A 1 87 ? 7.826 0.352 -14.967 1.00 95.19 87 LEU A O 1
ATOM 655 N N . LEU A 1 88 ? 8.992 -0.322 -16.765 1.00 95.75 88 LEU A N 1
ATOM 656 C CA . LEU A 1 88 ? 8.899 -1.759 -16.484 1.00 95.75 88 LEU A CA 1
ATOM 657 C C . LEU A 1 88 ? 10.172 -2.382 -15.899 1.00 95.75 88 LEU A C 1
ATOM 659 O O . LEU A 1 88 ? 10.072 -3.376 -15.177 1.00 95.75 88 LEU A O 1
ATOM 663 N N . TYR A 1 89 ? 11.356 -1.844 -16.194 1.00 95.00 89 TYR A N 1
ATOM 664 C CA . TYR A 1 89 ? 12.613 -2.427 -15.720 1.00 95.00 89 TYR A CA 1
ATOM 665 C C . TYR A 1 89 ? 12.834 -2.106 -14.237 1.00 95.00 89 TYR A C 1
ATOM 667 O O . TYR A 1 89 ? 12.779 -0.941 -13.861 1.00 95.00 89 TYR A O 1
ATOM 675 N N . GLU A 1 90 ? 13.078 -3.134 -13.412 1.00 91.50 90 GLU A N 1
ATOM 676 C CA . GLU A 1 90 ? 13.137 -3.038 -11.936 1.00 91.50 90 GLU A CA 1
ATOM 677 C C . GLU A 1 90 ? 11.834 -2.512 -11.298 1.00 91.50 90 GLU A C 1
ATOM 679 O O . GLU A 1 90 ? 11.841 -1.941 -10.213 1.00 91.50 90 GLU A O 1
ATOM 684 N N . SER A 1 91 ? 10.695 -2.719 -11.969 1.00 94.06 91 SER A N 1
ATOM 685 C CA . SER A 1 91 ? 9.378 -2.323 -11.458 1.00 94.06 91 SER A CA 1
ATOM 686 C C . SER A 1 91 ? 8.805 -3.310 -10.436 1.00 94.06 91 SER A C 1
ATOM 688 O O . SER A 1 91 ? 9.138 -4.496 -10.420 1.00 94.06 91 SER A O 1
ATOM 690 N N . MET A 1 92 ? 7.850 -2.827 -9.640 1.00 96.50 92 MET A N 1
ATOM 691 C CA . MET A 1 92 ? 7.055 -3.632 -8.702 1.00 96.50 92 MET A CA 1
ATOM 692 C C . MET A 1 92 ? 5.665 -3.993 -9.271 1.00 96.50 92 MET A C 1
ATOM 694 O O . MET A 1 92 ? 4.770 -4.432 -8.549 1.00 96.50 92 MET A O 1
ATOM 698 N N . LEU A 1 93 ? 5.456 -3.844 -10.588 1.00 97.62 93 LEU A N 1
ATOM 699 C CA . LEU A 1 93 ? 4.142 -4.052 -11.214 1.00 97.62 93 LEU A CA 1
ATOM 700 C C . LEU A 1 93 ? 3.572 -5.459 -10.950 1.00 97.62 93 LEU A C 1
ATOM 702 O O . LEU A 1 93 ? 2.366 -5.609 -10.766 1.00 97.62 93 LEU A O 1
ATOM 706 N N . GLY A 1 94 ? 4.431 -6.483 -10.883 1.00 97.94 94 GLY A N 1
ATOM 707 C CA . GLY A 1 94 ? 4.019 -7.853 -10.557 1.00 97.94 94 GLY A CA 1
ATOM 708 C C . GLY A 1 94 ? 3.357 -7.969 -9.178 1.00 97.94 94 GLY A C 1
ATOM 709 O O . GLY A 1 94 ? 2.284 -8.560 -9.061 1.00 97.94 94 GLY A O 1
ATOM 710 N N . SER A 1 95 ? 3.935 -7.341 -8.153 1.00 98.31 95 SER A N 1
ATOM 711 C CA . SER A 1 95 ? 3.380 -7.350 -6.794 1.00 98.31 95 SER A CA 1
ATOM 712 C C . SER A 1 95 ? 2.110 -6.502 -6.688 1.00 98.31 95 SER A C 1
ATOM 714 O O . SER A 1 95 ? 1.181 -6.884 -5.981 1.00 98.31 95 SER A O 1
ATOM 716 N N . VAL A 1 96 ? 2.002 -5.404 -7.448 1.00 98.50 96 VAL A N 1
ATOM 717 C CA . VAL A 1 96 ? 0.750 -4.626 -7.552 1.00 98.50 96 VAL A CA 1
ATOM 718 C C . VAL A 1 96 ? -0.375 -5.462 -8.169 1.00 98.50 96 VAL A C 1
ATOM 720 O O . VAL A 1 96 ? -1.503 -5.439 -7.675 1.00 98.50 96 VAL A O 1
ATOM 723 N N . ILE A 1 97 ? -0.081 -6.239 -9.218 1.00 98.44 97 ILE A N 1
ATOM 724 C CA . ILE A 1 97 ? -1.042 -7.174 -9.823 1.00 98.44 97 ILE A CA 1
ATOM 725 C C . ILE A 1 97 ? -1.439 -8.268 -8.822 1.00 98.44 97 ILE A C 1
ATOM 727 O O . ILE A 1 97 ? -2.624 -8.566 -8.695 1.00 98.44 97 ILE A O 1
ATOM 731 N N . CYS A 1 98 ? -0.483 -8.812 -8.062 1.00 98.44 98 CYS A N 1
ATOM 732 C CA . CYS A 1 98 ? -0.765 -9.782 -7.003 1.00 98.44 98 CYS A CA 1
ATOM 733 C C . CYS A 1 98 ? -1.714 -9.206 -5.937 1.00 98.44 98 CYS A C 1
ATOM 735 O O . CYS A 1 98 ? -2.741 -9.811 -5.634 1.00 98.44 98 CYS A O 1
ATOM 737 N N . ALA A 1 99 ? -1.432 -8.003 -5.424 1.00 98.50 99 ALA A N 1
ATOM 738 C CA . ALA A 1 99 ? -2.307 -7.318 -4.470 1.00 98.50 99 ALA A CA 1
ATOM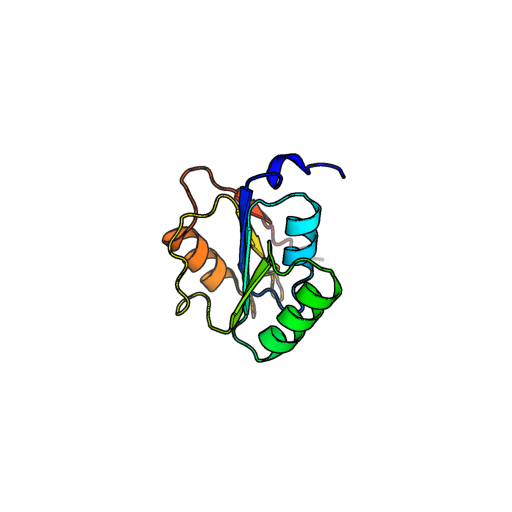 739 C C . ALA A 1 99 ? -3.711 -7.072 -5.043 1.00 98.50 99 ALA A C 1
ATOM 741 O O . ALA A 1 99 ? -4.706 -7.258 -4.340 1.00 98.50 99 ALA A O 1
ATOM 742 N N . ARG A 1 100 ? -3.807 -6.692 -6.327 1.00 98.56 100 ARG A N 1
ATOM 743 C CA . ARG A 1 100 ? -5.087 -6.515 -7.028 1.00 98.56 100 ARG A CA 1
ATOM 744 C C . ARG A 1 100 ? -5.900 -7.798 -7.021 1.00 98.56 100 ARG A C 1
ATOM 746 O O . ARG A 1 100 ? -7.058 -7.769 -6.624 1.00 98.56 100 ARG A O 1
ATOM 753 N N . ASP A 1 101 ? -5.295 -8.896 -7.454 1.00 98.31 101 ASP A N 1
ATOM 754 C CA . ASP A 1 101 ? -6.000 -10.163 -7.634 1.00 98.31 101 ASP A CA 1
ATOM 755 C C . ASP A 1 101 ? -6.366 -10.816 -6.293 1.00 98.31 101 ASP A C 1
ATOM 757 O O . ASP A 1 101 ? -7.355 -11.543 -6.216 1.00 98.31 101 ASP A O 1
ATOM 761 N N . ARG A 1 102 ? -5.598 -10.540 -5.230 1.00 97.88 102 ARG A N 1
ATOM 762 C CA . ARG A 1 102 ? -5.848 -11.069 -3.882 1.00 97.88 102 ARG A CA 1
ATOM 763 C C . ARG A 1 102 ? -6.854 -10.255 -3.075 1.00 97.88 102 ARG A C 1
ATOM 765 O O . ARG A 1 102 ? -7.649 -10.851 -2.354 1.00 97.88 102 ARG A O 1
ATOM 772 N N . TRP A 1 103 ? -6.784 -8.923 -3.130 1.00 98.56 103 TRP A N 1
ATOM 773 C CA . TRP A 1 103 ? -7.444 -8.077 -2.128 1.00 98.56 103 TRP A CA 1
ATOM 774 C C . TRP A 1 103 ? -8.374 -7.008 -2.694 1.00 98.56 103 TRP A C 1
ATOM 776 O O . TRP A 1 103 ? -9.211 -6.505 -1.946 1.00 98.56 103 TRP A O 1
ATOM 786 N N . LEU A 1 104 ? -8.246 -6.605 -3.962 1.00 98.69 104 LEU A N 1
ATOM 787 C CA . LEU A 1 104 ? -9.026 -5.476 -4.471 1.00 98.69 104 LEU A CA 1
ATOM 788 C C . LEU A 1 104 ? -10.482 -5.878 -4.724 1.00 98.69 104 LEU A C 1
ATOM 790 O O . LEU A 1 104 ? -10.766 -6.796 -5.493 1.00 98.69 104 LEU A O 1
ATOM 794 N N . LYS A 1 105 ? -11.416 -5.118 -4.148 1.00 98.56 105 LYS A N 1
ATOM 795 C CA . LYS A 1 105 ? -12.849 -5.283 -4.424 1.00 98.56 105 LYS A CA 1
ATOM 796 C C . LYS A 1 105 ? -13.166 -5.071 -5.909 1.00 98.56 105 LYS A C 1
ATOM 798 O O . LYS A 1 105 ? -12.535 -4.230 -6.560 1.00 98.56 105 LYS A O 1
ATOM 803 N N . PRO A 1 106 ? -14.225 -5.705 -6.444 1.00 97.88 106 PRO A N 1
ATOM 804 C CA . PRO A 1 106 ? -14.771 -5.335 -7.746 1.00 97.88 106 PRO A CA 1
ATOM 805 C C . PRO A 1 106 ? -15.092 -3.833 -7.808 1.00 97.88 106 PRO A C 1
ATOM 807 O O . PRO A 1 106 ? -15.845 -3.313 -6.985 1.00 97.88 106 PRO A O 1
ATOM 810 N N . GLY A 1 107 ? -14.513 -3.124 -8.781 1.00 96.81 107 GLY A N 1
ATOM 811 C CA . GLY A 1 107 ? -14.658 -1.667 -8.915 1.00 96.81 107 GLY A CA 1
ATOM 812 C C . GLY A 1 107 ? -13.774 -0.835 -7.975 1.00 96.81 107 GLY A C 1
ATOM 813 O O . GLY A 1 107 ? -13.940 0.384 -7.919 1.00 96.81 107 GLY A O 1
ATOM 814 N N . GLY A 1 108 ? -12.848 -1.468 -7.250 1.00 97.88 108 GLY A N 1
ATOM 815 C CA . GLY A 1 108 ? -11.814 -0.785 -6.479 1.00 97.88 108 GLY A CA 1
ATOM 816 C C . GLY A 1 108 ? -10.842 0.001 -7.363 1.00 97.88 108 GLY A C 1
ATOM 817 O O . GLY A 1 108 ? -10.739 -0.219 -8.572 1.00 97.88 108 GLY A O 1
ATOM 818 N N . LEU A 1 109 ? -10.131 0.945 -6.752 1.00 98.12 109 LEU A N 1
ATOM 819 C CA . LEU A 1 109 ? -9.215 1.845 -7.452 1.00 98.12 109 LEU A CA 1
ATOM 820 C C . LEU A 1 109 ? -7.770 1.361 -7.341 1.00 98.12 109 LEU A C 1
ATOM 822 O O . LEU A 1 109 ? -7.342 0.892 -6.291 1.00 98.12 109 LEU A O 1
ATOM 826 N N . ILE A 1 110 ? -7.000 1.546 -8.410 1.00 98.44 110 ILE A N 1
ATOM 827 C CA . ILE A 1 110 ? -5.542 1.411 -8.394 1.00 98.44 110 ILE A CA 1
ATOM 828 C C . ILE A 1 110 ? -4.960 2.776 -8.730 1.00 98.44 110 ILE A C 1
ATOM 830 O O . ILE A 1 110 ? -5.393 3.414 -9.692 1.00 98.44 110 ILE A O 1
ATOM 834 N N . LEU A 1 111 ? -4.010 3.231 -7.922 1.00 97.88 111 LEU A N 1
ATOM 835 C CA . LEU A 1 111 ? -3.346 4.516 -8.064 1.00 97.88 111 LEU A CA 1
ATOM 836 C C . LEU A 1 111 ? -1.836 4.283 -8.250 1.00 97.88 111 LEU A C 1
ATOM 838 O O . LEU A 1 111 ? -1.195 3.809 -7.310 1.00 97.88 111 LEU A O 1
ATOM 842 N N . PRO A 1 112 ? -1.260 4.623 -9.423 1.00 97.75 112 PRO A N 1
ATOM 843 C CA . PRO A 1 112 ? -1.915 5.181 -10.618 1.00 97.75 112 PRO A CA 1
ATOM 844 C C . PRO A 1 112 ? -2.785 4.161 -11.381 1.00 97.75 112 PRO A C 1
ATOM 846 O O . PRO A 1 112 ? -2.483 2.971 -11.408 1.00 97.75 112 PRO A O 1
ATOM 849 N N . SER A 1 113 ? -3.842 4.635 -12.057 1.00 96.56 113 SER A N 1
ATOM 850 C CA . SER A 1 113 ? -4.775 3.780 -12.819 1.00 96.56 113 SER A CA 1
ATOM 851 C C . SER A 1 113 ? -4.323 3.489 -14.252 1.00 96.56 113 SER A C 1
ATOM 853 O O . SER A 1 113 ? -4.822 2.567 -14.895 1.00 96.56 113 SER A O 1
ATOM 855 N N . ASN A 1 114 ? -3.406 4.302 -14.779 1.00 97.44 114 ASN A N 1
ATOM 856 C CA . ASN A 1 114 ? -2.888 4.213 -16.137 1.00 97.44 114 ASN A CA 1
ATOM 857 C C . ASN A 1 114 ? -1.420 4.646 -16.149 1.00 97.44 114 ASN A C 1
ATOM 859 O O . ASN A 1 114 ? -1.027 5.541 -15.402 1.00 97.44 114 ASN A O 1
ATOM 863 N N . ALA A 1 115 ? -0.636 4.051 -17.042 1.00 97.31 115 ALA A N 1
ATOM 864 C CA . ALA A 1 115 ? 0.735 4.451 -17.313 1.00 97.31 115 ALA A CA 1
ATOM 865 C C . ALA A 1 115 ? 1.031 4.309 -18.811 1.00 97.31 115 ALA A C 1
ATOM 867 O O . ALA A 1 115 ? 0.547 3.376 -19.454 1.00 97.31 115 ALA A O 1
ATOM 868 N N . THR A 1 116 ? 1.824 5.231 -19.356 1.00 97.19 116 THR A N 1
ATOM 869 C CA . THR A 1 116 ? 2.144 5.298 -20.788 1.00 97.19 116 THR A CA 1
ATOM 870 C C . THR A 1 116 ? 3.644 5.493 -20.969 1.00 97.19 116 THR A C 1
ATOM 872 O O . THR A 1 116 ? 4.198 6.484 -20.498 1.00 97.19 116 THR A O 1
ATOM 875 N N . CYS A 1 117 ? 4.298 4.582 -21.690 1.00 95.00 117 CYS A N 1
ATOM 876 C CA . CYS A 1 117 ? 5.663 4.786 -22.177 1.00 95.00 117 CYS A CA 1
ATOM 877 C C . CYS A 1 117 ? 5.632 5.595 -23.472 1.00 95.00 117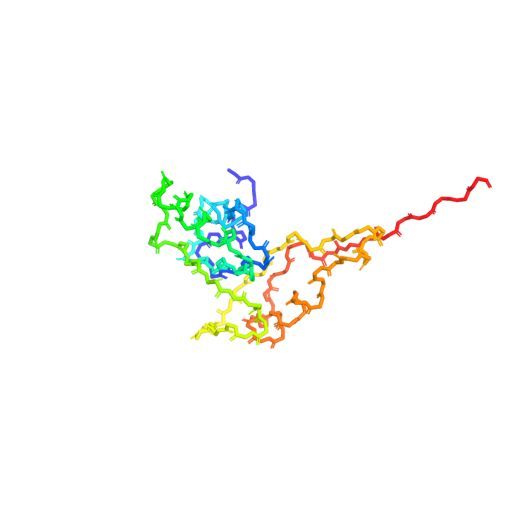 CYS A C 1
ATOM 879 O O . CYS A 1 117 ? 4.965 5.207 -24.430 1.00 95.00 117 CYS A O 1
ATOM 881 N N . LEU A 1 118 ? 6.381 6.694 -23.516 1.00 95.50 118 LEU A N 1
ATOM 882 C CA . LEU A 1 118 ? 6.556 7.501 -24.719 1.00 95.50 118 LEU A CA 1
ATOM 883 C C . LEU A 1 118 ? 7.977 7.321 -25.243 1.00 95.50 118 LEU A C 1
ATOM 885 O O . LEU A 1 118 ? 8.935 7.358 -24.476 1.00 95.50 118 LEU A O 1
ATOM 889 N N . GLN A 1 119 ? 8.102 7.163 -26.556 1.00 92.56 119 GLN A N 1
ATOM 890 C CA . GLN A 1 119 ? 9.380 7.130 -27.254 1.00 92.56 119 GLN A CA 1
ATOM 891 C C . GLN A 1 119 ? 9.353 8.192 -28.351 1.00 92.56 119 GLN A C 1
ATOM 893 O O . GLN A 1 119 ? 8.402 8.260 -29.127 1.00 92.56 119 GLN A O 1
ATOM 898 N N . CYS A 1 120 ? 10.404 9.004 -28.421 1.00 91.62 120 CYS A N 1
ATOM 899 C CA . CYS A 1 120 ? 10.637 9.921 -29.530 1.00 91.62 120 CYS A CA 1
ATOM 900 C C . CYS A 1 120 ? 11.864 9.434 -30.309 1.00 91.62 120 CYS A C 1
ATOM 902 O O . CYS A 1 120 ? 12.878 9.077 -29.701 1.00 91.62 120 CYS A O 1
ATOM 904 N N . CYS A 1 121 ? 11.759 9.381 -31.633 1.00 86.38 121 CYS A N 1
ATOM 905 C CA . CYS A 1 121 ? 12.896 9.190 -32.528 1.00 86.38 121 CYS A CA 1
ATOM 906 C C . CYS A 1 121 ? 13.334 10.564 -33.048 1.00 86.38 121 CYS A C 1
ATOM 908 O O . CYS A 1 121 ? 12.479 11.414 -33.299 1.00 86.38 121 CYS A O 1
ATOM 910 N N . LEU A 1 122 ? 14.648 10.767 -33.176 1.00 71.75 122 LEU A N 1
ATOM 911 C CA . LEU A 1 122 ? 15.230 11.944 -33.830 1.00 71.75 122 LEU A CA 1
ATOM 912 C C . LEU A 1 122 ? 15.162 11.818 -35.353 1.00 71.75 122 LEU A C 1
ATOM 914 O O . LEU A 1 122 ? 15.293 10.673 -35.845 1.00 71.75 122 LEU A O 1
#

Sequence (122 aa):
MQHQSYIAGKVVVDVGCGTGILSIFCAQAGAKRVYAVDASDIAVQANEVVKANNLSDTVIVLHGRVEDVEINEEVDVIISEWMGYMLLYESMLGSVICARDRWLKPGGLILPSNATCLQCCL

Secondary structure (DSSP, 8-state):
-TTGGGTTT-EEEEET-TTTHHHHHHHHTT-SEEEEEESSTHHHHHHHHHHHTT-TTTEEEEES-TTT---SS-EEEEE----BBTBTBT--HHHHHHHHHHHEEEEEEEES----------

Solvent-accessible surface area (backbone atoms only — not comparable to full-atom values): 6869 Å² total; per-residue (Å²): 120,87,74,32,78,82,33,42,69,28,37,34,36,23,51,60,28,52,67,29,62,68,41,49,52,38,47,75,40,39,24,59,29,28,40,29,27,18,66,50,76,49,29,62,55,15,45,52,50,36,49,77,68,74,34,59,93,34,46,45,69,43,75,32,46,77,89,75,58,84,72,100,60,73,23,44,31,44,36,45,80,34,72,24,59,92,53,61,49,91,34,44,56,68,52,53,51,50,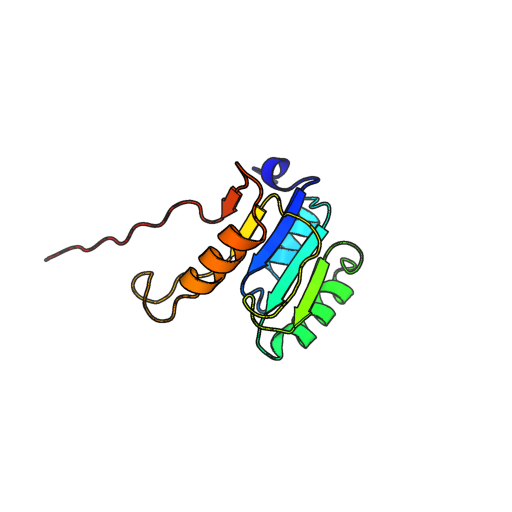50,43,77,74,30,48,41,94,92,41,48,50,42,73,78,75,86,81,90,84,83,84,82,134

pLDDT: mean 96.79, std 4.94, range [60.28, 98.88]

Organism: Punica granatum (NCBI:txid22663)

Foldseek 3Di:
DPPLVLQAQWEEEEAQCQLVPVVVVSVVSHHQAYEYEHQDPSLVNSCVVCVVVVNCNHYDRDHRQLLPDDDPAAGQEYEYPFADVLRPVNGPVVSSVVCCVRHHDVNGYYVVPDDDRDDDDD

Mean predicted aligned error: 2.74 Å